Protein AF-A0A920B8T0-F1 (afdb_monomer)

Radius of gyration: 12.1 Å; Cα contacts (8 Å, |Δi|>4): 138; chains: 1; bounding box: 24×28×32 Å

Mean predicted aligned error: 3.39 Å

Secondary structure (DSSP, 8-state):
-EEEEEE-SSEEEEEEE-SS-EEEEEEEE-S-HHHHHHHHHHHHHHHHHH-TT--EEEEEES-HHHHHHHHHHHHHH-TTSEEEEEE---

Foldseek 3Di:
DEWEWEAEPFKIWIWDDPPPDIDDIDIDTPPDLVVRLVVVLVSVVVCCVVPVPHAAYEYEYDDPVSVVSNVVSCCVSPVRHHYHYDYDDD

Solvent-accessible surface area (backbone atoms only — not comparable to full-atom values): 5021 Å² total; per-residue (Å²): 66,35,36,39,36,41,32,45,78,65,36,34,39,36,32,37,35,68,89,86,53,79,43,80,73,45,79,41,62,65,84,45,77,68,65,39,52,52,54,51,50,53,52,52,51,52,48,40,71,77,36,76,60,49,49,29,38,41,36,39,44,76,32,64,74,59,48,56,53,50,53,58,51,44,57,73,77,41,71,83,41,49,78,43,78,47,79,62,85,124

Sequence (90 aa):
MKLILEIGNSSTKLAVYNGFKISNINYLENIDNSRFLVNLNNIIKNLVLKKPNINQIVISYVNRKIMTKIKKNLINKFPNLKLNILKRKI

Nearest PDB structures (foldseek):
  9b78-assembly1_A  TM=7.848E-01  e=2.315E-05  Mycobacterium tuberculosis
  6uj5-assembly1_B  TM=6.886E-01  e=1.871E-04  Saccharomyces cerevisiae S288C
  6jdo-assembly1_A  TM=6.747E-01  e=1.110E-04  Pasteurella multocida
  3bex-assembly2_C  TM=7.201E-01  e=1.073E-02  unclassified
  5c1i-assembly1_A  TM=6.281E-01  e=1.438E+00  Thermus thermophilus HB27

pLDDT: mean 91.92, std 7.79, range [53.59, 97.12]

Structure (mmCIF, N/CA/C/O backbone):
data_AF-A0A920B8T0-F1
#
_entry.id   AF-A0A920B8T0-F1
#
loop_
_atom_site.group_PDB
_atom_site.id
_atom_site.type_symbol
_atom_site.label_atom_id
_atom_site.label_alt_id
_atom_site.label_comp_id
_atom_site.label_asym_id
_atom_site.label_entity_id
_atom_site.label_seq_id
_atom_site.pdbx_PDB_ins_code
_atom_site.Cartn_x
_atom_site.Cartn_y
_atom_site.Cartn_z
_atom_site.occupancy
_atom_site.B_iso_or_equiv
_atom_site.auth_seq_id
_atom_site.auth_comp_id
_atom_site.auth_asym_id
_atom_site.auth_atom_id
_atom_site.pdbx_PDB_model_num
ATOM 1 N N . MET A 1 1 ? -8.407 6.834 10.507 1.00 93.94 1 MET A N 1
ATOM 2 C CA . MET A 1 1 ? -7.196 7.382 9.846 1.00 93.94 1 MET A CA 1
ATOM 3 C C . MET A 1 1 ? -6.984 6.665 8.523 1.00 93.94 1 MET A C 1
ATOM 5 O O . MET A 1 1 ? -7.446 5.538 8.374 1.00 93.94 1 MET A O 1
ATOM 9 N N . LYS A 1 2 ? -6.322 7.306 7.559 1.00 96.12 2 LYS A N 1
ATOM 10 C CA . LYS A 1 2 ? -6.081 6.747 6.224 1.00 96.12 2 LYS A CA 1
ATOM 11 C C . LYS A 1 2 ? -4.588 6.707 5.944 1.00 96.12 2 LYS A C 1
ATOM 13 O O . LYS A 1 2 ? -3.881 7.660 6.271 1.00 96.12 2 LYS A O 1
ATOM 18 N N . LEU A 1 3 ? -4.128 5.637 5.313 1.00 97.00 3 LEU A N 1
ATOM 19 C CA . LEU A 1 3 ? -2.831 5.629 4.658 1.00 97.00 3 LEU A CA 1
ATOM 20 C C . LEU A 1 3 ? -3.021 6.109 3.217 1.00 97.00 3 LEU A C 1
ATOM 22 O O . LEU A 1 3 ? -3.875 5.591 2.507 1.00 97.00 3 LEU A O 1
ATOM 26 N N . ILE A 1 4 ? -2.250 7.100 2.797 1.00 96.62 4 ILE A N 1
ATOM 27 C CA . ILE A 1 4 ? -2.238 7.633 1.438 1.00 96.62 4 ILE A CA 1
ATOM 28 C C . ILE A 1 4 ? -1.008 7.076 0.724 1.00 96.62 4 ILE A C 1
ATOM 30 O O . ILE A 1 4 ? 0.101 7.209 1.239 1.00 96.62 4 ILE A O 1
ATOM 34 N N . LEU A 1 5 ? -1.208 6.470 -0.444 1.00 96.75 5 LEU A N 1
ATOM 35 C CA . LEU A 1 5 ? -0.155 6.070 -1.375 1.00 96.75 5 LEU A CA 1
ATOM 36 C C . LEU A 1 5 ? -0.301 6.889 -2.655 1.00 96.75 5 LEU A C 1
ATOM 38 O O . LEU A 1 5 ? -1.325 6.797 -3.327 1.00 96.75 5 LEU A O 1
ATOM 42 N N . GLU A 1 6 ? 0.729 7.641 -3.021 1.00 96.12 6 GLU A N 1
ATOM 43 C CA . GLU A 1 6 ? 0.799 8.328 -4.312 1.00 96.12 6 GLU A CA 1
ATOM 44 C C . GLU A 1 6 ? 1.873 7.664 -5.168 1.00 96.12 6 GLU A C 1
ATOM 46 O O . GLU A 1 6 ? 3.060 7.731 -4.855 1.00 96.12 6 GLU A O 1
ATOM 51 N N . ILE A 1 7 ? 1.456 6.990 -6.237 1.00 95.00 7 ILE A N 1
ATOM 52 C CA . ILE A 1 7 ? 2.331 6.188 -7.094 1.00 95.00 7 ILE A CA 1
ATOM 53 C C . ILE A 1 7 ? 2.720 7.012 -8.321 1.00 95.00 7 ILE A C 1
ATOM 55 O O . ILE A 1 7 ? 1.955 7.129 -9.288 1.00 95.00 7 ILE A O 1
ATOM 59 N N . GLY A 1 8 ? 3.924 7.571 -8.271 1.00 93.44 8 GLY A N 1
ATOM 60 C CA . GLY A 1 8 ? 4.593 8.241 -9.378 1.00 93.44 8 GLY A CA 1
ATOM 61 C C . GLY A 1 8 ? 5.234 7.264 -10.363 1.00 93.44 8 GLY A C 1
ATOM 62 O O . GLY A 1 8 ? 5.143 6.042 -10.224 1.00 93.44 8 GLY A O 1
ATOM 63 N N . ASN A 1 9 ? 5.916 7.811 -11.370 1.00 91.12 9 ASN A N 1
ATOM 64 C CA . ASN A 1 9 ? 6.705 7.002 -12.300 1.00 91.12 9 ASN A CA 1
ATOM 65 C C . ASN A 1 9 ? 7.936 6.416 -11.599 1.00 91.12 9 ASN A C 1
ATOM 67 O O . ASN A 1 9 ? 8.085 5.196 -11.573 1.00 91.12 9 ASN A O 1
ATOM 71 N N . SER A 1 10 ? 8.739 7.268 -10.960 1.00 92.19 10 SER A N 1
ATOM 72 C CA . SER A 1 10 ? 10.023 6.881 -10.355 1.00 92.19 10 SER A CA 1
ATOM 73 C C . SER A 1 10 ? 9.947 6.582 -8.860 1.00 92.19 10 SER A C 1
ATOM 75 O O . SER A 1 10 ? 10.797 5.868 -8.339 1.00 92.19 10 SER A O 1
ATOM 77 N N . SER A 1 11 ? 8.937 7.097 -8.160 1.00 94.56 11 SER A N 1
ATOM 78 C CA . SER A 1 11 ? 8.786 6.889 -6.721 1.00 94.56 11 SER A CA 1
ATOM 79 C C . SER A 1 11 ? 7.328 6.754 -6.298 1.00 94.56 11 SER A C 1
ATOM 81 O O . SER A 1 11 ? 6.403 7.163 -7.003 1.00 94.56 11 SER A O 1
ATOM 83 N N . THR A 1 12 ? 7.130 6.158 -5.130 1.00 95.75 12 THR A N 1
ATOM 84 C CA . THR A 1 12 ? 5.857 6.058 -4.428 1.00 95.75 12 THR A CA 1
ATOM 85 C C . THR A 1 12 ? 5.977 6.783 -3.095 1.00 95.75 12 THR A C 1
ATOM 87 O O . THR A 1 12 ? 6.833 6.453 -2.273 1.00 95.75 12 THR A O 1
ATOM 90 N N . LYS A 1 13 ? 5.106 7.764 -2.865 1.00 96.75 13 LYS A N 1
ATOM 91 C CA . LYS A 1 13 ? 4.987 8.461 -1.584 1.00 96.75 13 LYS A CA 1
ATOM 92 C C . LYS A 1 13 ? 3.972 7.748 -0.705 1.00 96.75 13 LYS A C 1
ATOM 94 O O . LYS A 1 13 ? 2.902 7.366 -1.171 1.00 96.75 13 LYS A O 1
ATOM 99 N N . LEU A 1 14 ? 4.290 7.620 0.575 1.00 97.06 14 LEU A N 1
ATOM 100 C CA . LEU A 1 14 ? 3.396 7.127 1.611 1.00 97.06 14 LEU A CA 1
ATOM 101 C C . LEU A 1 14 ? 3.210 8.198 2.670 1.00 97.06 14 LEU A C 1
ATOM 103 O O . LEU A 1 14 ? 4.182 8.813 3.095 1.00 97.06 14 LEU A O 1
ATOM 107 N N . ALA A 1 15 ? 1.984 8.399 3.133 1.00 96.75 15 ALA A N 1
ATOM 108 C CA . ALA A 1 15 ? 1.716 9.294 4.248 1.00 96.75 15 ALA A CA 1
ATOM 109 C C . ALA A 1 15 ? 0.492 8.846 5.045 1.00 96.75 15 ALA A C 1
ATOM 111 O O . ALA A 1 15 ? -0.397 8.179 4.525 1.00 96.75 15 ALA A O 1
ATOM 112 N N . VAL A 1 16 ? 0.417 9.241 6.310 1.00 96.88 16 VAL A N 1
ATOM 113 C CA . VAL A 1 16 ? -0.753 9.006 7.156 1.00 96.88 16 VAL A CA 1
ATOM 114 C C . VAL A 1 16 ? -1.554 10.293 7.275 1.00 96.88 16 VAL A C 1
ATOM 116 O O . VAL A 1 16 ? -1.022 11.321 7.689 1.00 96.88 16 VAL A O 1
ATOM 119 N N . 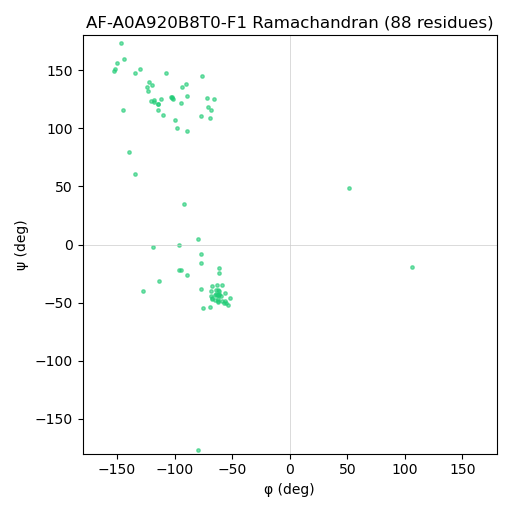TYR A 1 17 ? -2.846 10.217 6.969 1.00 95.88 17 TYR A N 1
ATOM 120 C CA . TYR A 1 17 ? -3.796 11.308 7.137 1.00 95.88 17 TYR A CA 1
ATOM 121 C C . TYR A 1 17 ? -4.807 10.974 8.236 1.00 95.88 17 TYR A C 1
ATOM 123 O O . TYR A 1 17 ? -5.470 9.930 8.202 1.00 95.88 17 TYR A O 1
ATOM 131 N N . ASN A 1 18 ? -4.936 11.854 9.229 1.00 93.69 18 ASN A N 1
ATOM 132 C CA . ASN A 1 18 ? -5.865 11.656 10.346 1.00 93.69 18 ASN A CA 1
ATOM 133 C C . ASN A 1 18 ? -7.221 12.368 10.176 1.00 93.69 18 ASN A C 1
ATOM 135 O O . ASN A 1 18 ? -8.064 12.216 11.050 1.00 93.69 18 ASN A O 1
ATOM 139 N N . GLY A 1 19 ? -7.445 13.089 9.071 1.00 91.81 19 GLY A N 1
ATOM 140 C CA . GLY A 1 19 ? -8.625 13.944 8.865 1.00 91.81 19 GLY A CA 1
ATOM 141 C C . GLY A 1 19 ? -8.323 15.442 8.978 1.00 91.81 19 GLY A C 1
ATOM 142 O O . GLY A 1 19 ? -9.051 16.250 8.420 1.00 91.81 19 GLY A O 1
ATOM 143 N N . PHE A 1 20 ? -7.204 15.808 9.608 1.00 93.12 20 PHE A N 1
ATOM 144 C CA . PHE A 1 20 ? -6.789 17.202 9.801 1.00 93.12 20 PHE A CA 1
ATOM 145 C C . PHE A 1 20 ? -5.358 17.455 9.318 1.00 93.12 20 PHE A C 1
ATOM 147 O O . PHE A 1 20 ? -5.076 18.472 8.696 1.00 93.12 20 PHE A O 1
ATOM 154 N N . LYS A 1 21 ? -4.446 16.508 9.564 1.00 94.88 21 LYS A N 1
ATOM 155 C CA . LYS A 1 21 ? -3.011 16.640 9.305 1.00 94.88 21 LYS A CA 1
ATOM 156 C C . LYS A 1 21 ? -2.435 15.405 8.615 1.00 94.88 21 LYS A C 1
ATOM 158 O O . LYS A 1 21 ? -2.858 14.270 8.853 1.00 94.88 21 LYS A O 1
ATOM 163 N N . ILE A 1 22 ? -1.428 15.653 7.780 1.00 95.00 22 ILE A N 1
ATOM 164 C CA . ILE A 1 22 ? -0.572 14.639 7.162 1.00 95.00 22 ILE A CA 1
ATOM 165 C C . ILE A 1 22 ? 0.682 14.443 8.026 1.00 95.00 22 ILE A C 1
ATOM 167 O O . ILE A 1 22 ? 1.293 15.404 8.488 1.00 95.00 22 ILE A O 1
ATOM 171 N N . SER A 1 23 ? 1.071 13.190 8.253 1.00 94.50 23 SER A N 1
ATOM 172 C CA . SER A 1 23 ? 2.255 12.807 9.034 1.00 94.50 23 SER A CA 1
ATOM 173 C C . SER A 1 23 ? 2.902 11.531 8.485 1.00 94.50 23 SER A C 1
ATOM 175 O O . SER A 1 23 ? 2.349 10.891 7.591 1.00 94.50 23 SER A O 1
ATOM 177 N N . ASN A 1 24 ? 4.070 11.154 9.023 1.00 94.56 24 ASN A N 1
ATOM 178 C CA . ASN A 1 24 ? 4.799 9.929 8.658 1.00 94.56 24 ASN A CA 1
ATOM 179 C C . ASN A 1 24 ? 5.013 9.776 7.143 1.00 94.56 24 ASN A C 1
ATOM 181 O O . ASN A 1 24 ? 4.732 8.724 6.564 1.00 94.56 24 ASN A O 1
ATOM 185 N N . ILE A 1 25 ? 5.491 10.849 6.514 1.00 96.19 25 ILE A N 1
ATOM 186 C CA . ILE A 1 25 ? 5.768 10.872 5.082 1.00 96.19 25 ILE A CA 1
ATOM 187 C C . ILE A 1 25 ? 7.009 10.020 4.809 1.00 96.19 25 ILE A C 1
ATOM 189 O O . ILE A 1 25 ? 8.050 10.230 5.423 1.00 96.19 25 ILE A O 1
ATOM 193 N N . ASN A 1 26 ? 6.886 9.064 3.895 1.00 96.69 26 ASN A N 1
ATOM 194 C CA . ASN A 1 26 ? 7.975 8.225 3.412 1.00 96.69 26 ASN A CA 1
ATOM 195 C C . ASN A 1 26 ? 7.975 8.228 1.883 1.00 96.69 26 ASN A C 1
ATOM 197 O O . ASN A 1 26 ? 6.918 8.348 1.261 1.00 96.69 26 ASN A O 1
ATOM 201 N N . TYR A 1 27 ? 9.149 8.046 1.289 1.00 95.62 27 TYR A N 1
ATOM 202 C CA . TYR A 1 27 ? 9.317 7.904 -0.153 1.00 95.62 27 TYR A CA 1
ATOM 203 C C . TYR A 1 27 ? 10.037 6.595 -0.444 1.00 95.62 27 TYR A C 1
ATOM 205 O O . TYR A 1 27 ? 11.007 6.249 0.226 1.00 95.62 27 TYR A O 1
ATOM 213 N N . LEU A 1 28 ? 9.537 5.862 -1.432 1.00 95.00 28 LEU A N 1
ATOM 214 C CA . LEU A 1 28 ? 10.142 4.634 -1.926 1.00 95.00 28 LEU A CA 1
ATOM 215 C C . LEU A 1 28 ? 10.405 4.774 -3.414 1.00 95.00 28 LEU A C 1
ATOM 217 O O . LEU A 1 28 ? 9.514 5.165 -4.163 1.00 95.00 28 LEU A O 1
ATOM 221 N N . GLU A 1 29 ? 11.605 4.427 -3.849 1.00 93.44 29 GLU A N 1
ATOM 222 C CA . GLU A 1 29 ? 11.933 4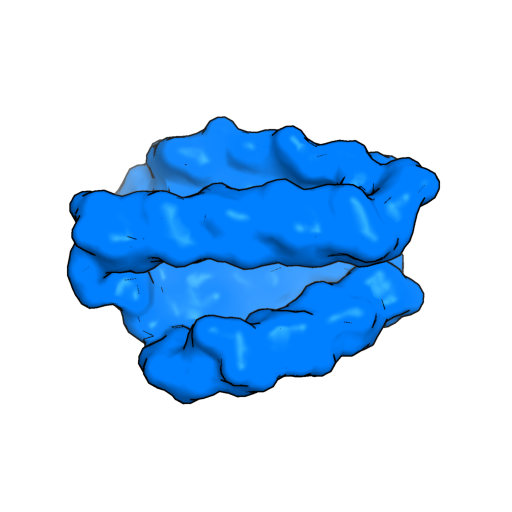.373 -5.267 1.00 93.44 29 GLU A CA 1
ATOM 223 C C . GLU A 1 29 ? 11.345 3.126 -5.934 1.00 93.44 29 GLU A C 1
ATOM 225 O O . GLU A 1 29 ? 11.293 2.036 -5.361 1.00 93.44 29 GLU A O 1
ATOM 230 N N . ASN A 1 30 ? 10.929 3.282 -7.186 1.00 90.50 30 ASN A N 1
ATOM 231 C CA . ASN A 1 30 ? 10.249 2.263 -7.976 1.00 90.50 30 ASN A CA 1
ATOM 232 C C . ASN A 1 30 ? 11.227 1.403 -8.818 1.00 90.50 30 ASN A C 1
ATOM 234 O O . ASN A 1 30 ? 10.907 1.042 -9.949 1.00 90.50 30 ASN A O 1
ATOM 238 N N . ILE A 1 31 ? 12.433 1.116 -8.313 1.00 80.62 31 ILE A N 1
ATOM 239 C CA . ILE A 1 31 ? 13.574 0.646 -9.136 1.00 80.62 31 ILE A CA 1
ATOM 240 C C . ILE A 1 31 ? 13.708 -0.894 -9.174 1.00 80.62 31 ILE A C 1
ATOM 242 O O . ILE A 1 31 ? 14.220 -1.445 -10.142 1.00 80.62 31 ILE A O 1
ATOM 246 N N . ASP A 1 32 ? 13.159 -1.617 -8.193 1.00 75.75 32 ASP A N 1
ATOM 247 C CA . ASP A 1 32 ? 13.154 -3.091 -8.145 1.00 75.75 32 ASP A CA 1
ATOM 248 C C . ASP A 1 32 ? 11.850 -3.592 -7.522 1.00 75.75 32 ASP A C 1
ATOM 250 O O . ASP A 1 32 ? 11.586 -3.350 -6.346 1.00 75.75 32 ASP A O 1
ATOM 254 N N . ASN A 1 33 ? 11.030 -4.317 -8.292 1.00 69.62 33 ASN A N 1
ATOM 255 C CA . ASN A 1 33 ? 9.696 -4.739 -7.853 1.00 69.62 33 ASN A CA 1
ATOM 256 C C . ASN A 1 33 ? 9.713 -5.599 -6.579 1.00 69.62 33 ASN A C 1
ATOM 258 O O . ASN A 1 33 ? 8.769 -5.519 -5.796 1.00 69.62 33 ASN A O 1
ATOM 262 N N . SER A 1 34 ? 10.733 -6.438 -6.382 1.00 80.69 34 SER A N 1
ATOM 263 C CA . SER A 1 34 ? 10.771 -7.372 -5.253 1.00 80.69 34 SER A CA 1
ATOM 264 C C . SER A 1 34 ? 11.105 -6.635 -3.954 1.00 80.69 34 SER A C 1
ATOM 266 O O . SER A 1 34 ? 10.312 -6.629 -3.007 1.00 80.69 34 SER A O 1
ATOM 268 N N . ARG A 1 35 ? 12.223 -5.903 -3.953 1.00 87.88 35 ARG A N 1
ATOM 269 C CA . ARG A 1 35 ? 12.687 -5.089 -2.828 1.00 87.88 35 ARG A CA 1
ATOM 270 C C . ARG A 1 35 ? 11.724 -3.951 -2.502 1.00 87.88 35 ARG A C 1
ATOM 272 O O . ARG A 1 35 ? 11.452 -3.693 -1.329 1.00 87.88 35 ARG A O 1
ATOM 279 N N . PHE A 1 36 ? 11.150 -3.319 -3.525 1.00 91.19 36 PHE A N 1
ATOM 280 C CA . PHE A 1 36 ? 10.132 -2.283 -3.366 1.00 91.19 36 PHE A CA 1
ATOM 281 C C . PHE A 1 36 ? 8.926 -2.786 -2.568 1.00 91.19 36 PHE A C 1
ATOM 283 O O . PHE A 1 36 ? 8.530 -2.149 -1.592 1.00 91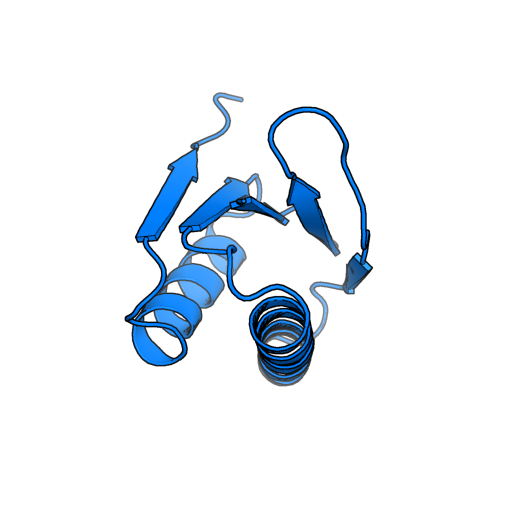.19 36 PHE A O 1
ATOM 290 N N . LEU A 1 37 ? 8.357 -3.943 -2.934 1.00 93.62 37 LEU A N 1
ATOM 291 C CA . LEU A 1 37 ? 7.180 -4.483 -2.247 1.00 93.62 37 LEU A CA 1
ATOM 292 C C . LEU A 1 37 ? 7.492 -4.914 -0.808 1.00 93.62 37 LEU A C 1
ATOM 294 O O . LEU A 1 37 ? 6.655 -4.719 0.074 1.00 93.62 37 LEU A O 1
ATOM 298 N N . VAL A 1 38 ? 8.686 -5.453 -0.543 1.00 93.94 38 VAL A N 1
ATOM 299 C CA . VAL A 1 38 ? 9.127 -5.781 0.825 1.00 93.94 38 VAL A CA 1
ATOM 300 C C . VAL A 1 38 ? 9.209 -4.520 1.688 1.00 93.94 38 VAL A C 1
ATOM 302 O O . VAL A 1 38 ? 8.610 -4.473 2.764 1.00 93.94 38 VAL A O 1
ATOM 305 N N . ASN A 1 39 ? 9.871 -3.471 1.197 1.00 94.56 39 ASN A N 1
ATOM 306 C CA . ASN A 1 39 ? 9.996 -2.203 1.919 1.00 94.56 39 ASN A CA 1
ATOM 307 C C . ASN A 1 39 ? 8.632 -1.542 2.148 1.00 94.56 39 ASN A C 1
ATOM 309 O O . ASN A 1 39 ? 8.335 -1.100 3.259 1.00 94.56 39 ASN A O 1
ATOM 313 N N . LEU A 1 40 ? 7.777 -1.543 1.122 1.00 95.56 40 LEU A N 1
ATOM 314 C CA . LEU A 1 40 ? 6.402 -1.064 1.211 1.00 95.56 40 LEU A CA 1
ATOM 315 C C . LEU A 1 40 ? 5.642 -1.782 2.332 1.00 95.56 40 LEU A C 1
ATOM 317 O O . LEU A 1 40 ? 5.059 -1.135 3.200 1.00 95.56 40 LEU A O 1
ATOM 321 N N . ASN A 1 41 ? 5.690 -3.115 2.351 1.00 96.00 41 ASN A N 1
ATOM 322 C CA . ASN A 1 41 ? 5.010 -3.923 3.359 1.00 96.00 41 ASN A CA 1
ATOM 323 C C . ASN A 1 41 ? 5.521 -3.632 4.774 1.00 96.00 41 ASN A C 1
ATOM 325 O O . ASN A 1 41 ? 4.715 -3.494 5.693 1.00 96.00 41 ASN A O 1
ATOM 329 N N . ASN A 1 42 ? 6.835 -3.494 4.950 1.00 96.19 42 ASN A N 1
ATOM 330 C CA . ASN A 1 42 ? 7.433 -3.194 6.251 1.00 96.19 42 ASN A CA 1
ATOM 331 C C . ASN A 1 42 ? 6.987 -1.827 6.780 1.00 96.19 42 ASN A C 1
ATOM 333 O O . ASN A 1 42 ? 6.603 -1.713 7.946 1.00 96.19 42 ASN A O 1
ATOM 337 N N . ILE A 1 43 ? 6.962 -0.801 5.923 1.00 95.62 43 ILE A N 1
ATOM 338 C CA . ILE A 1 43 ? 6.481 0.534 6.298 1.00 95.62 43 ILE A CA 1
ATOM 339 C C . ILE A 1 43 ? 5.007 0.475 6.700 1.00 95.62 43 ILE A C 1
ATOM 341 O O . ILE A 1 43 ? 4.645 0.967 7.767 1.00 95.62 43 ILE A O 1
ATOM 345 N N . ILE A 1 44 ? 4.157 -0.158 5.888 1.00 95.44 44 ILE A N 1
ATOM 346 C CA . ILE A 1 44 ? 2.717 -0.248 6.168 1.00 95.44 44 ILE A CA 1
ATOM 347 C C . ILE A 1 44 ? 2.466 -1.003 7.470 1.00 95.44 44 ILE A C 1
ATOM 349 O O . ILE A 1 44 ? 1.736 -0.504 8.323 1.00 95.44 44 ILE A O 1
ATOM 353 N N . LYS A 1 45 ? 3.117 -2.155 7.666 1.00 95.62 45 LYS A N 1
ATOM 354 C CA . LYS A 1 45 ? 3.012 -2.942 8.900 1.00 95.62 45 LYS A CA 1
ATOM 355 C C . LYS A 1 45 ? 3.385 -2.097 10.119 1.00 95.62 45 LYS A C 1
ATOM 357 O O . LYS A 1 45 ? 2.614 -2.030 11.071 1.00 95.62 45 LYS A O 1
ATOM 362 N N . ASN A 1 46 ? 4.516 -1.396 10.066 1.00 95.44 46 ASN A N 1
ATOM 363 C CA . ASN A 1 46 ? 4.967 -0.538 11.160 1.00 95.44 46 ASN A CA 1
ATOM 364 C C . ASN A 1 46 ? 3.997 0.617 11.442 1.00 95.44 46 ASN A C 1
ATOM 366 O O . ASN A 1 46 ? 3.762 0.953 12.603 1.00 95.44 46 ASN A O 1
ATOM 370 N N . LEU A 1 47 ? 3.425 1.228 10.402 1.00 93.94 47 LEU A N 1
ATOM 371 C CA . LEU A 1 47 ? 2.459 2.315 10.562 1.00 93.94 47 LEU A CA 1
ATOM 372 C C . LEU A 1 47 ? 1.147 1.827 11.169 1.00 93.94 47 LEU A C 1
ATOM 374 O O . LEU A 1 47 ? 0.649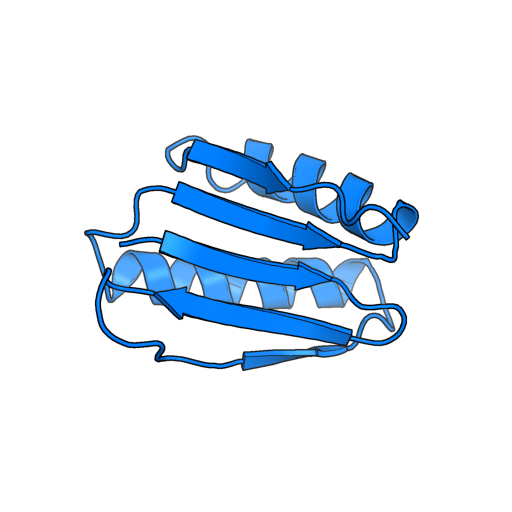 2.474 12.083 1.00 93.94 47 LEU A O 1
ATOM 378 N N . VAL A 1 48 ? 0.617 0.696 10.702 1.00 92.06 48 VAL A N 1
ATOM 379 C CA . VAL A 1 48 ? -0.626 0.106 11.220 1.00 92.06 48 VAL A CA 1
ATOM 380 C C . VAL A 1 48 ? -0.454 -0.321 12.679 1.00 92.06 48 VAL A C 1
ATOM 382 O O . VAL A 1 48 ? -1.306 -0.001 13.500 1.00 92.06 48 VAL A O 1
ATOM 385 N N . LEU A 1 49 ? 0.680 -0.941 13.032 1.00 90.81 49 LEU A N 1
ATOM 386 C CA 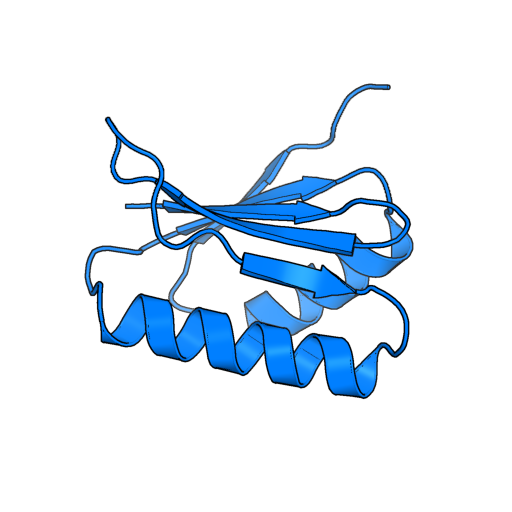. LEU A 1 49 ? 0.986 -1.320 14.418 1.00 90.81 49 LEU A CA 1
ATOM 387 C C . LEU A 1 49 ? 1.065 -0.105 15.352 1.00 90.81 49 LEU A C 1
ATOM 389 O O . LEU A 1 49 ? 0.518 -0.129 16.448 1.00 90.81 49 LEU A O 1
ATOM 393 N N . LYS A 1 50 ? 1.722 0.978 14.919 1.00 91.38 50 LYS A N 1
ATOM 394 C CA . LYS A 1 50 ? 1.864 2.202 15.728 1.00 91.38 50 LYS A CA 1
ATOM 395 C C . LYS A 1 50 ? 0.603 3.068 15.749 1.00 91.38 50 LYS A C 1
ATOM 397 O O . LYS A 1 50 ? 0.524 4.003 16.543 1.00 91.38 50 LYS A O 1
ATOM 402 N N . LYS A 1 51 ? -0.335 2.847 14.826 1.00 87.44 51 LYS A N 1
ATOM 403 C CA . LYS A 1 51 ? -1.531 3.676 14.633 1.00 87.44 51 LYS A CA 1
ATOM 404 C C . LYS A 1 51 ? -2.736 2.772 14.350 1.00 87.44 51 LYS A C 1
ATOM 406 O O . LYS A 1 51 ? -3.150 2.668 13.1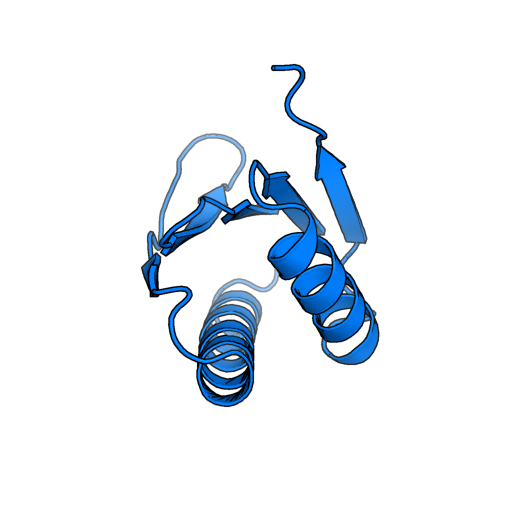92 1.00 87.44 51 LYS A O 1
ATOM 411 N N . PRO A 1 52 ? -3.341 2.173 15.393 1.00 82.38 52 PRO A N 1
ATOM 412 C CA . PRO A 1 52 ? -4.396 1.165 15.238 1.00 82.38 52 PRO A CA 1
ATOM 413 C C . PRO A 1 52 ? -5.647 1.689 14.514 1.00 82.38 52 PRO A C 1
ATOM 415 O O . PRO A 1 52 ? -6.395 0.923 13.922 1.00 82.38 52 PRO A O 1
ATOM 418 N N . ASN A 1 53 ? -5.841 3.010 14.472 1.00 91.75 53 ASN A N 1
ATOM 419 C CA . ASN A 1 53 ? -6.985 3.641 13.811 1.00 91.75 53 ASN A CA 1
ATOM 420 C C . ASN A 1 53 ? -6.835 3.760 12.278 1.00 91.75 53 ASN A C 1
ATOM 422 O O . ASN A 1 53 ? -7.666 4.407 11.627 1.00 91.75 53 ASN A O 1
ATOM 426 N N . ILE A 1 54 ? -5.766 3.222 11.675 1.00 95.00 54 ILE A N 1
ATOM 427 C CA . ILE A 1 54 ? -5.641 3.106 10.215 1.00 95.00 54 ILE A CA 1
ATOM 428 C C . ILE A 1 54 ? -6.501 1.929 9.750 1.00 95.00 54 ILE A C 1
ATOM 430 O O . ILE A 1 54 ? -6.164 0.780 9.996 1.00 95.00 54 ILE A O 1
ATOM 434 N N . ASN A 1 55 ? -7.590 2.223 9.039 1.00 94.81 55 ASN A N 1
ATOM 435 C CA . ASN A 1 55 ? -8.540 1.210 8.557 1.00 94.81 55 ASN A CA 1
ATOM 436 C C . ASN A 1 55 ? -8.669 1.158 7.029 1.00 94.81 55 ASN A C 1
ATOM 438 O O . ASN A 1 55 ? -9.424 0.353 6.484 1.00 94.81 55 ASN A O 1
ATOM 442 N N . GLN A 1 56 ? -7.961 2.037 6.321 1.00 96.00 56 GLN A N 1
ATOM 443 C CA . GLN A 1 56 ? -8.039 2.118 4.872 1.00 96.00 56 GLN A CA 1
ATOM 444 C C . GLN A 1 56 ? -6.744 2.632 4.254 1.00 96.00 56 GLN A C 1
ATOM 446 O O . GLN A 1 56 ? -6.031 3.453 4.843 1.00 96.00 56 GLN A O 1
ATOM 451 N N . ILE A 1 57 ? -6.504 2.186 3.027 1.00 97.12 57 ILE A N 1
ATOM 452 C CA . ILE A 1 57 ? -5.444 2.654 2.146 1.00 97.12 57 ILE A CA 1
ATOM 453 C C . ILE A 1 57 ? -6.103 3.340 0.950 1.00 97.12 57 ILE A C 1
ATOM 455 O O . ILE A 1 57 ? -6.882 2.726 0.224 1.00 97.12 57 ILE A O 1
ATOM 459 N N . VAL A 1 58 ? -5.783 4.612 0.744 1.00 96.88 58 VAL A N 1
ATOM 460 C CA . VAL A 1 58 ? -6.190 5.391 -0.424 1.00 96.88 58 VAL A CA 1
ATOM 461 C C . VAL A 1 58 ? -5.002 5.483 -1.362 1.00 96.88 58 VAL A C 1
ATOM 463 O O . VAL A 1 58 ? -3.925 5.902 -0.949 1.00 96.88 58 VAL A O 1
ATOM 466 N N . ILE A 1 59 ? -5.196 5.102 -2.618 1.00 96.31 59 ILE A N 1
ATOM 467 C CA . ILE A 1 59 ? -4.124 5.059 -3.602 1.00 96.31 59 ILE A CA 1
ATOM 468 C C . ILE A 1 59 ? -4.459 5.978 -4.774 1.00 96.31 59 ILE A C 1
ATOM 470 O O . ILE A 1 59 ? -5.480 5.790 -5.434 1.00 96.31 59 ILE A O 1
ATOM 474 N N . SER A 1 60 ? -3.576 6.928 -5.062 1.00 95.81 60 SER A N 1
ATOM 475 C CA . SER A 1 60 ? -3.548 7.695 -6.306 1.00 95.81 60 SER A CA 1
ATOM 476 C C . SER A 1 60 ? -2.360 7.239 -7.152 1.00 95.81 60 SER A C 1
ATOM 478 O O . SER A 1 60 ? -1.340 6.792 -6.626 1.00 95.81 60 SER A O 1
ATOM 480 N N . TYR A 1 61 ? -2.487 7.277 -8.477 1.00 94.88 61 TYR A N 1
ATOM 481 C CA . TYR A 1 61 ? -1.435 6.761 -9.349 1.00 94.88 61 TYR A CA 1
ATOM 482 C C . TYR A 1 61 ? -1.399 7.438 -10.710 1.00 94.88 61 TYR A C 1
ATOM 484 O O . TYR A 1 61 ? -2.434 7.813 -11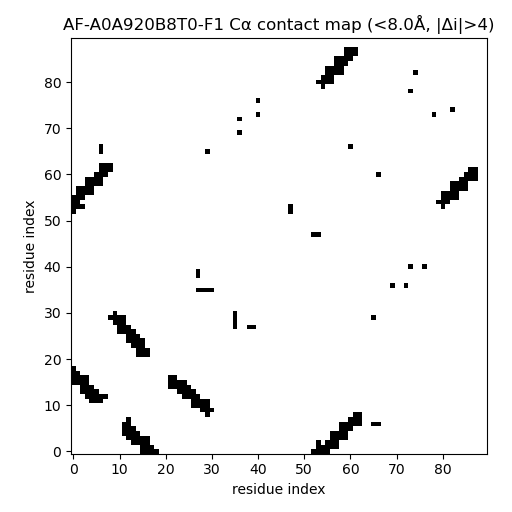.260 1.00 94.88 61 TYR A O 1
ATOM 492 N N . VAL A 1 62 ? -0.190 7.506 -11.264 1.00 93.44 62 VAL A N 1
ATOM 493 C CA . VAL A 1 62 ? 0.061 7.745 -12.693 1.00 93.44 62 VAL A CA 1
ATOM 494 C C . VAL A 1 62 ? 0.684 6.510 -13.354 1.00 93.44 62 VAL A C 1
ATOM 496 O O . VAL A 1 62 ? 0.362 6.185 -14.494 1.00 93.44 62 VAL A O 1
ATOM 499 N N . ASN A 1 63 ? 1.475 5.720 -12.615 1.00 91.12 63 ASN A N 1
ATOM 500 C CA . ASN A 1 63 ? 2.068 4.484 -13.125 1.00 91.12 63 ASN A CA 1
ATOM 501 C C . ASN A 1 63 ? 1.148 3.265 -12.899 1.00 91.12 63 ASN A C 1
ATOM 503 O O . ASN A 1 63 ? 1.136 2.641 -11.833 1.00 91.12 63 ASN A O 1
ATOM 507 N N . ARG A 1 64 ? 0.379 2.888 -13.932 1.00 91.50 64 ARG A N 1
ATOM 508 C CA . ARG A 1 64 ? -0.584 1.766 -13.877 1.00 91.50 64 ARG A CA 1
ATOM 509 C C . ARG A 1 64 ? 0.074 0.401 -13.636 1.00 91.50 64 ARG A C 1
ATOM 511 O O . ARG A 1 64 ? -0.523 -0.449 -12.966 1.00 91.50 64 ARG A O 1
ATOM 518 N N . LYS A 1 65 ? 1.283 0.175 -14.166 1.00 91.12 65 LYS A N 1
ATOM 519 C CA . LYS A 1 65 ? 1.998 -1.106 -14.022 1.00 91.12 65 LYS A CA 1
ATOM 520 C C . LYS A 1 65 ? 2.350 -1.357 -12.555 1.00 91.12 65 LYS A C 1
ATOM 522 O O . LYS A 1 65 ? 2.058 -2.430 -12.031 1.00 91.12 65 LYS A O 1
ATOM 527 N N . ILE A 1 66 ? 2.902 -0.350 -11.882 1.00 91.44 66 ILE A N 1
ATOM 528 C CA . ILE A 1 66 ? 3.262 -0.430 -10.459 1.00 91.44 66 ILE A CA 1
ATOM 529 C C . ILE A 1 66 ? 2.012 -0.530 -9.589 1.00 91.44 66 ILE A C 1
ATOM 531 O O . ILE A 1 66 ? 1.929 -1.413 -8.740 1.00 91.44 66 ILE A O 1
ATOM 535 N N . MET A 1 67 ? 1.004 0.303 -9.855 1.00 93.12 67 MET A N 1
ATOM 536 C CA . MET A 1 67 ? -0.275 0.263 -9.143 1.00 93.12 67 MET A CA 1
ATOM 537 C C . MET A 1 67 ? -0.894 -1.138 -9.123 1.00 93.12 67 MET A C 1
ATOM 539 O O . MET A 1 67 ? -1.306 -1.622 -8.072 1.00 93.12 67 MET A O 1
ATOM 543 N N . THR A 1 68 ? -0.923 -1.825 -10.266 1.00 92.88 68 THR A N 1
ATOM 544 C CA . THR A 1 68 ? -1.510 -3.171 -10.355 1.00 92.88 68 THR A CA 1
ATOM 545 C C . THR A 1 68 ? -0.781 -4.165 -9.443 1.00 92.88 68 THR A C 1
ATOM 547 O O . THR A 1 68 ? -1.422 -4.964 -8.757 1.00 92.88 68 THR A O 1
ATOM 550 N N . LYS A 1 69 ? 0.553 -4.072 -9.371 1.00 92.31 69 LYS A N 1
ATOM 551 C CA . LYS A 1 69 ? 1.380 -4.902 -8.483 1.00 92.31 69 LYS A CA 1
ATOM 552 C C . LYS A 1 69 ? 1.141 -4.570 -7.011 1.00 92.31 69 LYS A C 1
ATOM 554 O O . LYS A 1 69 ? 0.908 -5.482 -6.220 1.00 92.31 69 LYS A O 1
ATOM 559 N N . ILE A 1 70 ? 1.136 -3.281 -6.657 1.00 93.75 70 ILE A N 1
ATOM 560 C CA . ILE A 1 70 ? 0.856 -2.822 -5.290 1.0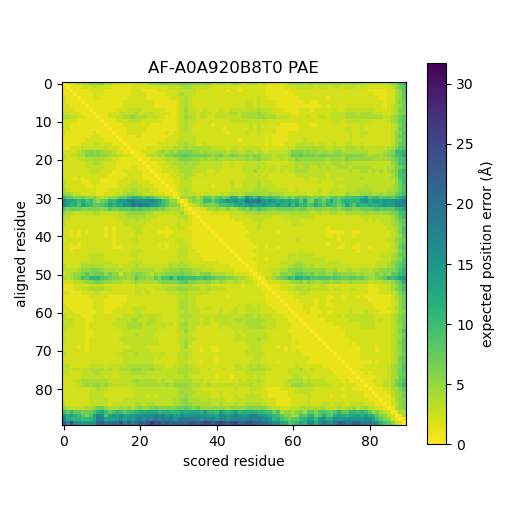0 93.75 70 ILE A CA 1
ATOM 561 C C . ILE A 1 70 ? -0.524 -3.297 -4.847 1.00 93.75 70 ILE A C 1
ATOM 563 O O . ILE A 1 70 ? -0.634 -3.909 -3.790 1.00 93.75 70 ILE A O 1
ATOM 567 N N . LYS A 1 71 ? -1.561 -3.098 -5.667 1.00 94.44 71 LYS A N 1
ATOM 568 C CA . LYS A 1 71 ? -2.928 -3.537 -5.364 1.00 94.44 71 LYS A CA 1
ATOM 569 C C . LYS A 1 71 ? -2.972 -5.028 -5.020 1.00 94.44 71 LYS A C 1
ATOM 571 O O . LYS A 1 71 ? -3.498 -5.383 -3.970 1.00 94.44 71 LYS A O 1
ATOM 576 N N . LYS A 1 72 ? -2.400 -5.889 -5.873 1.00 94.44 72 LYS A N 1
ATOM 577 C CA . LYS A 1 72 ? -2.377 -7.345 -5.646 1.00 94.44 72 LYS A CA 1
ATOM 578 C C . LYS A 1 72 ? -1.653 -7.702 -4.343 1.00 94.44 72 LYS A C 1
ATOM 580 O O . LYS A 1 72 ? -2.148 -8.512 -3.569 1.00 94.44 72 LYS A O 1
ATOM 585 N N . ASN A 1 73 ? -0.509 -7.073 -4.083 1.00 94.69 73 ASN A N 1
ATOM 586 C CA . ASN A 1 73 ? 0.259 -7.298 -2.860 1.00 94.69 73 ASN A CA 1
ATOM 587 C C . ASN A 1 73 ? -0.503 -6.850 -1.595 1.00 94.69 73 ASN A C 1
ATOM 589 O O . ASN A 1 73 ? -0.535 -7.591 -0.614 1.00 94.69 73 ASN A O 1
ATOM 593 N N . LEU A 1 74 ? -1.150 -5.679 -1.618 1.00 95.06 74 LEU A N 1
ATOM 594 C CA . LEU A 1 74 ? -1.862 -5.135 -0.456 1.00 95.06 74 LEU A CA 1
ATOM 595 C C . LEU A 1 74 ? -3.112 -5.939 -0.092 1.00 95.06 74 LEU A C 1
ATOM 597 O O . LEU A 1 74 ? -3.324 -6.176 1.092 1.00 95.06 74 LEU A O 1
ATOM 601 N N . ILE A 1 75 ? -3.892 -6.398 -1.081 1.00 93.56 75 ILE A N 1
ATOM 602 C CA . ILE A 1 75 ? -5.067 -7.260 -0.842 1.00 93.56 75 ILE A CA 1
ATOM 603 C C . ILE A 1 75 ? -4.657 -8.520 -0.071 1.00 93.56 75 ILE A C 1
ATOM 605 O O . ILE A 1 75 ? -5.335 -8.916 0.871 1.00 93.56 75 ILE A O 1
ATOM 609 N N . ASN A 1 76 ? -3.516 -9.111 -0.432 1.00 93.12 76 ASN A N 1
ATOM 610 C CA . ASN A 1 76 ? -3.042 -10.347 0.185 1.00 93.12 76 ASN A CA 1
ATOM 611 C C . ASN A 1 76 ? -2.426 -10.126 1.575 1.00 93.12 76 ASN A C 1
ATOM 613 O O . ASN A 1 76 ? -2.573 -10.967 2.455 1.00 93.12 76 ASN A O 1
ATOM 617 N N . LYS A 1 77 ? -1.682 -9.029 1.773 1.00 94.94 77 LYS A N 1
ATOM 618 C CA . LYS A 1 77 ? -0.924 -8.785 3.014 1.00 94.94 77 LYS A CA 1
ATOM 619 C C . LYS A 1 77 ? -1.717 -8.048 4.088 1.00 94.94 77 LYS A C 1
ATOM 621 O O . LYS A 1 77 ? -1.405 -8.199 5.266 1.00 94.94 77 LYS A O 1
ATOM 626 N N . PHE A 1 78 ? -2.712 -7.257 3.696 1.00 94.50 78 PHE A N 1
ATOM 627 C CA . PHE A 1 78 ? -3.486 -6.414 4.604 1.00 94.50 78 PHE A CA 1
ATOM 628 C C . PHE A 1 78 ? -4.993 -6.525 4.321 1.00 94.50 78 PHE A C 1
ATOM 630 O O . PHE A 1 78 ? -5.629 -5.512 4.021 1.00 94.50 78 PHE A O 1
ATOM 637 N N . PRO A 1 79 ? -5.588 -7.730 4.436 1.00 93.25 79 PRO A N 1
ATOM 638 C CA . PRO A 1 79 ? -7.001 -7.955 4.109 1.00 93.25 79 PRO A CA 1
ATOM 639 C C . PRO A 1 79 ? -7.962 -7.128 4.977 1.00 93.25 79 PRO A C 1
ATOM 641 O O . PRO A 1 79 ? -9.059 -6.792 4.542 1.00 93.25 79 PRO A O 1
ATOM 644 N N . ASN A 1 80 ? -7.528 -6.735 6.178 1.00 92.19 80 ASN A N 1
ATOM 645 C CA . ASN A 1 80 ? -8.321 -5.939 7.118 1.00 92.19 80 ASN A CA 1
ATOM 646 C C . ASN A 1 80 ? -8.395 -4.445 6.751 1.00 92.19 80 ASN A C 1
ATOM 648 O O . ASN A 1 80 ? -9.124 -3.692 7.394 1.00 92.19 80 ASN A O 1
ATOM 652 N N . LEU A 1 81 ? -7.627 -3.984 5.756 1.00 95.06 81 LEU A N 1
ATOM 653 C CA . LEU A 1 81 ? -7.617 -2.584 5.338 1.00 95.06 81 LEU A CA 1
ATOM 654 C C . LEU A 1 81 ? -8.449 -2.394 4.071 1.00 95.06 81 LEU A C 1
ATOM 656 O O . LEU A 1 81 ? -8.171 -2.983 3.027 1.00 95.06 81 LEU A O 1
ATOM 660 N N . LYS A 1 82 ? -9.423 -1.480 4.122 1.00 96.00 82 LYS A N 1
ATOM 661 C CA . LYS A 1 82 ? -10.201 -1.107 2.936 1.00 96.00 82 LYS A CA 1
ATOM 662 C C . LYS A 1 82 ? -9.302 -0.416 1.909 1.00 96.00 82 LYS A C 1
ATOM 664 O O . LYS A 1 82 ? -8.685 0.604 2.206 1.00 96.00 82 LYS A O 1
ATOM 669 N N . LEU A 1 83 ? -9.271 -0.925 0.681 1.00 96.00 83 LEU A N 1
ATOM 670 C CA . LEU A 1 83 ? -8.532 -0.319 -0.429 1.00 96.00 83 LEU A CA 1
ATOM 671 C C . LEU A 1 83 ? -9.445 0.596 -1.247 1.00 96.00 83 LEU A C 1
ATOM 673 O O . LEU A 1 83 ? -10.451 0.150 -1.794 1.00 96.00 83 LEU A O 1
ATOM 677 N N . ASN A 1 84 ? -9.076 1.871 -1.358 1.00 95.25 84 ASN A N 1
ATOM 678 C CA . ASN A 1 84 ? -9.747 2.849 -2.208 1.00 95.25 84 ASN A CA 1
ATOM 679 C C . ASN A 1 84 ? -8.774 3.358 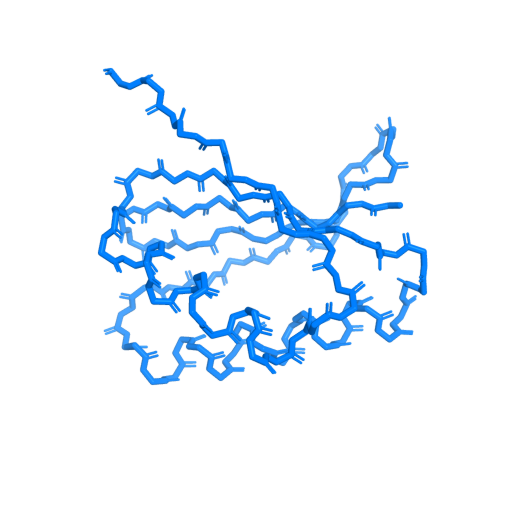-3.277 1.00 95.25 84 ASN A C 1
ATOM 681 O O . ASN A 1 84 ? -7.690 3.837 -2.953 1.00 95.25 84 ASN A O 1
ATOM 685 N N . ILE A 1 85 ? -9.144 3.245 -4.551 1.00 93.88 85 ILE A N 1
ATOM 686 C CA . ILE A 1 85 ? -8.268 3.573 -5.677 1.00 93.88 85 ILE A CA 1
ATOM 687 C C . ILE A 1 85 ? -8.847 4.765 -6.428 1.00 93.88 85 ILE A C 1
ATOM 689 O O . ILE A 1 85 ? -9.909 4.676 -7.036 1.00 93.88 85 ILE A O 1
ATOM 693 N N . LEU A 1 86 ? -8.105 5.868 -6.420 1.00 90.44 86 LEU A N 1
ATOM 694 C CA . LEU A 1 86 ? -8.433 7.093 -7.128 1.00 90.44 86 LEU A CA 1
ATOM 695 C C . LEU A 1 86 ? -7.621 7.132 -8.423 1.00 90.44 86 LEU A C 1
ATOM 697 O O . LEU A 1 86 ? -6.404 7.336 -8.413 1.00 90.44 86 LEU A O 1
ATOM 701 N N . LYS A 1 87 ? -8.287 6.915 -9.559 1.00 76.56 87 LYS A N 1
ATOM 702 C CA . LYS A 1 87 ? -7.656 7.120 -10.865 1.00 76.56 87 LYS A CA 1
ATOM 703 C C . LYS A 1 87 ? -7.475 8.620 -11.073 1.00 76.56 87 LYS A C 1
ATOM 705 O O . LYS A 1 87 ? -8.459 9.356 -11.125 1.00 76.56 87 LYS A O 1
ATOM 710 N N . ARG A 1 88 ? -6.228 9.071 -11.213 1.00 67.62 88 ARG A N 1
ATOM 711 C CA . ARG A 1 88 ? -5.948 10.449 -11.619 1.00 67.62 88 ARG A CA 1
ATOM 712 C C . ARG A 1 88 ? -6.409 10.583 -13.076 1.00 67.62 88 ARG A C 1
ATOM 714 O O . ARG A 1 88 ? -5.917 9.850 -13.933 1.00 67.62 88 ARG A O 1
ATOM 721 N N . LYS A 1 89 ? -7.416 11.425 -13.338 1.00 55.94 89 LYS A N 1
ATOM 722 C CA . LYS A 1 89 ? -7.727 11.863 -14.704 1.00 55.94 89 LYS A CA 1
ATOM 723 C C . LYS A 1 89 ? -6.562 12.765 -15.113 1.00 55.94 89 LYS A C 1
ATOM 725 O O . LYS A 1 89 ? -6.369 13.803 -14.487 1.00 55.94 89 LYS A O 1
ATOM 730 N N . ILE A 1 90 ? -5.730 12.270 -16.022 1.00 53.59 90 ILE A N 1
ATOM 731 C CA . ILE A 1 90 ? -4.791 13.085 -16.795 1.00 53.59 90 ILE A CA 1
ATOM 732 C C . ILE A 1 90 ? -5.546 13.464 -18.059 1.00 53.59 90 ILE A C 1
ATOM 734 O O . ILE A 1 90 ? -6.227 12.548 -18.583 1.00 53.59 90 ILE A O 1
#